Protein AF-A0A7J2YM30-F1 (afdb_monomer)

Secondary structure (DSSP, 8-state):
-PPPPPEEEE-TTHHHHHHHHHHHHTT--S-EEEE-S-GGGGHHHHHTTPEEES-HHHHHHT-SEEEE-PPTT-

Mean predicted aligned error: 3.52 Å

pLDDT: mean 91.76, std 9.34, range [50.19, 98.38]

Radius of gyration: 11.38 Å; Cα contacts (8 Å, |Δi|>4): 132; chains: 1; bounding box: 33×23×34 Å

Structure (mmCIF, N/CA/C/O backbone):
data_AF-A0A7J2YM30-F1
#
_entry.id   AF-A0A7J2YM30-F1
#
loop_
_atom_site.group_PDB
_atom_site.id
_atom_site.type_symbol
_atom_site.label_atom_id
_atom_site.label_alt_id
_atom_site.label_comp_id
_atom_site.label_asym_id
_atom_site.label_entity_id
_atom_site.label_seq_id
_atom_site.pdbx_PDB_ins_code
_atom_site.Cartn_x
_atom_site.Cartn_y
_atom_site.Cartn_z
_atom_site.occupancy
_atom_site.B_iso_or_equiv
_atom_site.auth_seq_id
_atom_site.auth_comp_id
_atom_site.auth_asym_id
_atom_site.auth_atom_id
_atom_site.pdbx_PDB_model_num
ATOM 1 N N . MET A 1 1 ? -21.228 -1.123 15.321 1.00 50.19 1 MET A N 1
ATOM 2 C CA . MET A 1 1 ? -19.936 -0.455 15.034 1.00 50.19 1 MET A CA 1
ATOM 3 C C . MET A 1 1 ? -19.592 -0.735 13.577 1.00 50.19 1 MET A C 1
ATOM 5 O O . MET A 1 1 ? -19.595 -1.900 13.204 1.00 50.19 1 MET A O 1
ATOM 9 N N . LYS A 1 2 ? -19.426 0.286 12.725 1.00 62.72 2 LYS A N 1
ATOM 10 C CA . LYS A 1 2 ? -19.171 0.076 11.288 1.00 62.72 2 LYS A CA 1
ATOM 11 C C . LYS A 1 2 ? -17.718 -0.367 11.106 1.00 62.72 2 LYS A C 1
ATOM 13 O O . LYS A 1 2 ? -16.811 0.376 11.472 1.00 62.72 2 LYS A O 1
ATOM 18 N N . ILE A 1 3 ? -17.508 -1.575 10.589 1.00 72.44 3 ILE A N 1
ATOM 19 C CA . ILE A 1 3 ? -16.180 -2.033 10.170 1.00 72.44 3 ILE A CA 1
ATOM 20 C C . ILE A 1 3 ? -15.768 -1.153 8.984 1.00 72.44 3 ILE A C 1
ATOM 22 O O . ILE A 1 3 ? -16.564 -0.936 8.073 1.00 72.44 3 ILE A O 1
ATOM 26 N N . MET A 1 4 ? -14.572 -0.568 9.036 1.00 87.00 4 MET A N 1
ATOM 27 C CA . MET A 1 4 ? -14.041 0.204 7.913 1.00 87.00 4 MET A CA 1
ATOM 28 C C . MET A 1 4 ? -13.345 -0.722 6.927 1.00 87.00 4 MET A C 1
ATOM 30 O O . MET A 1 4 ? -12.621 -1.627 7.335 1.00 87.00 4 MET A O 1
ATOM 34 N N . GLU A 1 5 ? -13.545 -0.455 5.640 1.00 95.19 5 GLU A N 1
ATOM 35 C CA . GLU A 1 5 ? -12.991 -1.274 4.569 1.00 95.19 5 GLU A CA 1
ATOM 36 C C . GLU A 1 5 ? -11.461 -1.264 4.596 1.00 95.19 5 GLU A C 1
ATOM 38 O O . GLU A 1 5 ? -10.822 -0.215 4.745 1.00 95.19 5 GLU A O 1
ATOM 43 N N . ASN A 1 6 ? -10.866 -2.439 4.420 1.00 96.62 6 ASN A N 1
ATOM 44 C CA . ASN A 1 6 ? -9.431 -2.553 4.216 1.00 96.62 6 ASN A CA 1
ATOM 45 C C . ASN A 1 6 ? -9.082 -2.088 2.798 1.00 96.62 6 ASN A C 1
ATOM 47 O O . ASN A 1 6 ? -9.777 -2.419 1.832 1.00 96.62 6 ASN A O 1
ATOM 51 N N . ILE A 1 7 ? -7.993 -1.333 2.683 1.00 98.38 7 ILE A N 1
ATOM 52 C CA . ILE A 1 7 ? -7.517 -0.766 1.424 1.00 98.38 7 ILE A CA 1
ATOM 53 C C . ILE A 1 7 ? -6.173 -1.395 1.074 1.00 98.38 7 ILE A C 1
ATOM 55 O O . ILE A 1 7 ? -5.217 -1.279 1.841 1.00 98.38 7 ILE A O 1
ATOM 59 N N . ALA A 1 8 ? -6.070 -1.972 -0.120 1.00 98.38 8 ALA A N 1
ATOM 60 C CA . ALA A 1 8 ? -4.799 -2.324 -0.731 1.00 98.38 8 ALA A CA 1
ATOM 61 C C . ALA A 1 8 ? -4.341 -1.213 -1.678 1.00 98.38 8 ALA A C 1
ATOM 63 O O . ALA A 1 8 ? -5.100 -0.745 -2.523 1.00 98.38 8 ALA A O 1
ATOM 64 N N . VAL A 1 9 ? -3.067 -0.848 -1.586 1.00 97.88 9 VAL A N 1
ATOM 65 C CA . VAL A 1 9 ? -2.363 -0.043 -2.582 1.00 97.88 9 VAL A CA 1
ATOM 66 C C . VAL A 1 9 ? -1.272 -0.911 -3.197 1.00 97.88 9 VAL A C 1
ATOM 68 O O . VAL A 1 9 ? -0.193 -1.093 -2.623 1.00 97.88 9 VAL A O 1
ATOM 71 N N . ILE A 1 10 ? -1.577 -1.481 -4.361 1.00 96.56 10 ILE A N 1
ATOM 72 C CA . ILE A 1 10 ? -0.674 -2.349 -5.111 1.00 96.56 10 ILE A CA 1
ATOM 73 C C . ILE A 1 10 ? 0.225 -1.477 -5.979 1.00 96.56 10 ILE A C 1
ATOM 75 O O . ILE A 1 10 ? -0.235 -0.852 -6.929 1.00 96.56 10 ILE A O 1
ATOM 79 N N . GLY A 1 11 ? 1.517 -1.436 -5.658 1.00 94.94 11 GLY A N 1
ATOM 80 C CA . GLY A 1 11 ? 2.477 -0.565 -6.333 1.00 94.94 11 GLY A CA 1
ATOM 81 C C . GLY A 1 11 ? 2.634 0.794 -5.649 1.00 94.94 11 GLY A C 1
ATOM 82 O O . GLY A 1 11 ? 2.201 1.827 -6.151 1.00 94.94 11 GLY A O 1
ATOM 83 N N . ALA A 1 12 ? 3.355 0.840 -4.531 1.00 93.56 12 ALA A N 1
ATOM 84 C CA . ALA A 1 12 ? 3.758 2.095 -3.890 1.00 93.56 12 ALA A CA 1
ATOM 85 C C . ALA A 1 12 ? 4.968 2.753 -4.575 1.00 93.56 12 ALA A C 1
ATOM 87 O O . ALA A 1 12 ? 6.022 2.980 -3.974 1.00 93.56 12 ALA A O 1
ATOM 88 N N . GLY A 1 13 ? 4.813 3.054 -5.867 1.00 91.31 13 GLY A N 1
ATOM 89 C CA . GLY A 1 13 ? 5.625 4.044 -6.575 1.00 91.31 13 GLY A CA 1
ATOM 90 C C . GLY A 1 13 ? 5.295 5.467 -6.106 1.00 91.31 13 GLY A C 1
ATOM 91 O O . GLY A 1 13 ? 4.875 5.673 -4.972 1.00 91.31 13 GLY A O 1
ATOM 92 N N . VAL A 1 14 ? 5.458 6.461 -6.979 1.00 92.25 14 VAL A N 1
ATOM 93 C CA . VAL A 1 14 ? 5.139 7.861 -6.64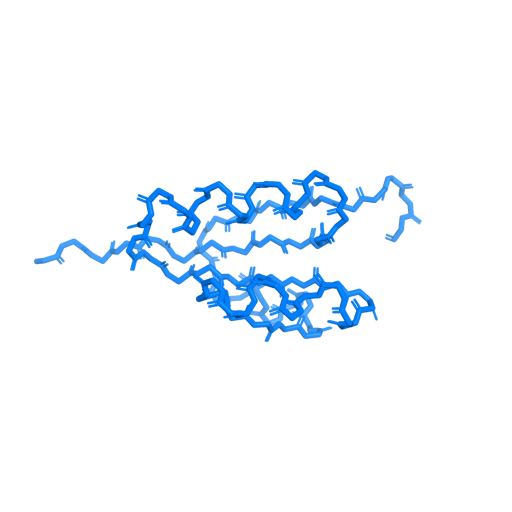0 1.00 92.25 14 VAL A CA 1
ATOM 94 C C . VAL A 1 14 ? 3.649 8.028 -6.314 1.00 92.25 14 VAL A C 1
ATOM 96 O O . VAL A 1 14 ? 3.309 8.503 -5.233 1.00 92.25 14 VAL A O 1
ATOM 99 N N . ILE A 1 15 ? 2.761 7.573 -7.206 1.00 94.38 15 ILE A N 1
ATOM 100 C CA . ILE A 1 15 ? 1.306 7.738 -7.052 1.00 94.38 15 ILE A CA 1
ATOM 101 C C . ILE A 1 15 ? 0.773 6.880 -5.900 1.00 94.38 15 ILE A C 1
ATOM 103 O O . ILE A 1 15 ? 0.178 7.414 -4.967 1.00 94.38 15 ILE A O 1
ATOM 107 N N . GLY A 1 16 ? 1.035 5.567 -5.911 1.00 95.69 16 GLY A N 1
ATOM 108 C CA . GLY A 1 16 ? 0.568 4.679 -4.840 1.00 95.69 16 GLY A CA 1
ATOM 109 C C . GLY A 1 16 ? 1.110 5.084 -3.465 1.00 95.69 16 GLY A C 1
ATOM 110 O O . GLY A 1 16 ? 0.374 5.100 -2.480 1.00 95.69 16 GLY A O 1
ATOM 111 N N . GLY A 1 17 ? 2.376 5.510 -3.393 1.00 95.31 17 GLY A N 1
ATOM 112 C CA . GLY A 1 17 ? 2.958 6.035 -2.159 1.00 95.31 17 GLY A CA 1
ATOM 113 C C . GLY A 1 17 ? 2.249 7.297 -1.659 1.00 95.31 17 GLY A C 1
ATOM 114 O O . GLY A 1 17 ? 1.953 7.395 -0.469 1.00 95.31 17 GLY A O 1
ATOM 115 N N . ALA A 1 18 ? 1.920 8.238 -2.551 1.00 96.31 18 ALA A N 1
ATOM 116 C CA . ALA A 1 18 ? 1.187 9.453 -2.197 1.00 96.31 18 ALA A CA 1
ATOM 117 C C . ALA A 1 18 ? -0.237 9.157 -1.695 1.00 96.31 18 ALA A C 1
ATOM 119 O O . ALA A 1 18 ? -0.656 9.730 -0.686 1.00 96.31 18 ALA A O 1
ATOM 120 N N . ILE A 1 19 ? -0.949 8.226 -2.341 1.00 97.50 19 ILE A N 1
ATOM 121 C CA . ILE A 1 19 ? -2.287 7.781 -1.918 1.00 97.50 19 ILE A CA 1
ATOM 122 C C . ILE A 1 19 ? -2.223 7.188 -0.506 1.00 97.50 19 ILE A C 1
ATOM 124 O O . ILE A 1 19 ? -2.922 7.662 0.392 1.00 97.50 19 ILE A O 1
ATOM 128 N N . ALA A 1 20 ? -1.336 6.212 -0.282 1.00 97.12 20 ALA A N 1
ATOM 129 C CA . ALA A 1 20 ? -1.170 5.577 1.024 1.00 97.12 20 ALA A CA 1
ATOM 130 C C . ALA A 1 20 ? -0.804 6.605 2.108 1.00 97.12 20 ALA A C 1
ATOM 132 O O . ALA A 1 20 ? -1.434 6.656 3.164 1.00 97.12 20 ALA A O 1
ATOM 133 N N . LYS A 1 21 ? 0.164 7.487 1.827 1.00 96.50 21 LYS A N 1
ATOM 134 C CA . LYS A 1 21 ? 0.604 8.541 2.753 1.00 96.50 21 LYS A CA 1
ATOM 135 C C . LYS A 1 21 ? -0.523 9.510 3.110 1.00 96.50 21 LYS A C 1
ATOM 137 O O . LYS A 1 21 ? -0.632 9.900 4.270 1.00 96.50 21 LYS A O 1
ATOM 142 N N . SER A 1 22 ? -1.358 9.892 2.143 1.00 97.38 22 SER A N 1
ATOM 143 C CA . SER A 1 22 ? -2.511 10.767 2.377 1.00 97.38 22 SER A CA 1
ATOM 144 C C . SER A 1 22 ? -3.525 10.114 3.319 1.00 97.38 22 SER A C 1
ATOM 146 O O . SER A 1 22 ? -3.885 10.710 4.335 1.00 97.38 22 SER A O 1
ATOM 148 N N . LEU A 1 23 ? -3.911 8.862 3.047 1.00 97.38 23 LEU A N 1
ATOM 149 C CA . LEU A 1 23 ? -4.855 8.105 3.879 1.00 97.38 23 LEU A CA 1
ATOM 150 C C . LEU A 1 23 ? -4.354 7.950 5.325 1.00 97.38 23 LEU A C 1
ATOM 152 O O . LEU A 1 23 ? -5.104 8.203 6.271 1.00 97.38 23 LEU A O 1
ATOM 156 N N . LEU A 1 24 ? -3.072 7.611 5.498 1.00 96.69 24 LEU A N 1
ATOM 157 C CA . LEU A 1 24 ? -2.436 7.472 6.812 1.00 96.69 24 LEU A CA 1
ATOM 158 C C . LEU A 1 24 ? -2.401 8.807 7.567 1.00 96.69 24 LEU A C 1
ATOM 160 O O . LEU A 1 24 ? -2.830 8.885 8.717 1.00 96.69 24 LEU A O 1
ATOM 164 N N . LYS A 1 25 ? -1.967 9.893 6.912 1.00 96.44 25 LYS A N 1
ATOM 165 C CA . LYS A 1 25 ? -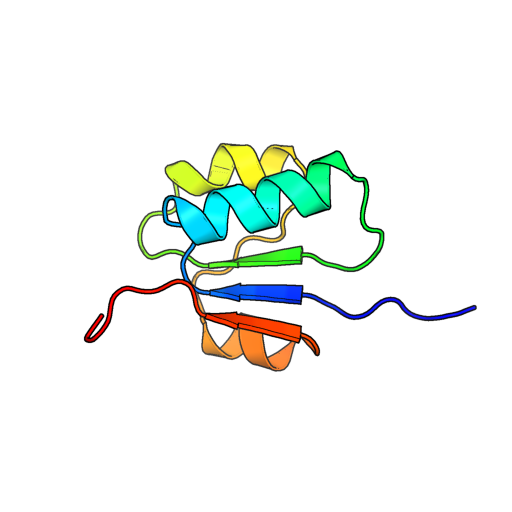1.925 11.234 7.526 1.00 96.44 25 LYS A CA 1
ATOM 166 C C . LYS A 1 25 ? -3.312 11.767 7.887 1.00 96.44 25 LYS A C 1
ATOM 168 O O . LYS A 1 25 ? -3.449 12.487 8.872 1.00 96.44 25 LYS A O 1
ATOM 173 N N . ARG A 1 26 ? -4.343 11.398 7.122 1.00 96.62 26 ARG A N 1
ATOM 174 C CA . ARG A 1 26 ? -5.752 11.701 7.421 1.00 96.62 26 ARG A CA 1
ATOM 175 C C . ARG A 1 26 ? -6.352 10.775 8.487 1.00 96.62 26 ARG A C 1
ATOM 177 O O . ARG A 1 26 ? -7.520 10.940 8.823 1.00 96.62 26 ARG A O 1
ATOM 184 N N . LYS A 1 27 ? -5.562 9.855 9.056 1.00 94.81 27 LYS A N 1
ATOM 185 C CA . LYS A 1 27 ? -5.959 8.916 10.116 1.00 94.81 27 LYS A CA 1
ATOM 186 C C . LYS A 1 27 ? -7.156 8.043 9.722 1.00 94.81 27 LYS A C 1
ATOM 188 O O . LYS A 1 27 ? -8.030 7.785 10.554 1.00 94.81 27 LYS A O 1
ATOM 193 N N . TYR A 1 28 ? -7.197 7.592 8.464 1.00 95.62 28 TYR A N 1
ATOM 194 C CA . TYR A 1 28 ? -8.143 6.560 8.039 1.00 95.62 28 TYR A CA 1
ATOM 195 C C . TYR A 1 28 ? -8.048 5.361 8.996 1.00 95.62 28 TYR A C 1
ATOM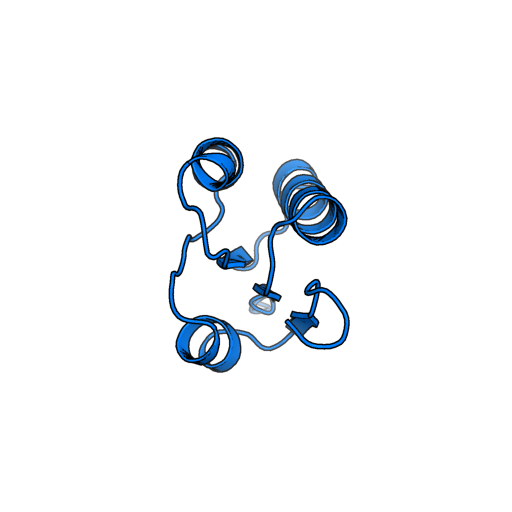 197 O O . TYR A 1 28 ? -6.950 4.892 9.282 1.00 95.62 28 TYR A O 1
ATOM 205 N N . LYS A 1 29 ? -9.180 4.907 9.550 1.00 93.12 29 LYS A N 1
ATOM 206 C CA . LYS A 1 29 ? -9.177 3.896 10.625 1.00 93.12 29 LYS A CA 1
ATOM 207 C C . LYS A 1 29 ? -9.175 2.450 10.126 1.00 93.12 29 LYS A C 1
ATOM 209 O O . LYS A 1 29 ? -8.971 1.552 10.934 1.00 93.12 29 LYS A O 1
ATOM 214 N N . GLY A 1 30 ? -9.429 2.219 8.839 1.00 94.38 30 GLY A N 1
ATOM 215 C CA . GLY A 1 30 ? -9.322 0.890 8.240 1.00 94.38 30 GLY A CA 1
ATOM 216 C C . GLY A 1 30 ? -7.864 0.524 7.970 1.00 94.38 30 GLY A C 1
ATOM 217 O O . GLY A 1 30 ? -6.984 1.389 7.950 1.00 94.38 30 GLY A O 1
ATOM 218 N N . LYS A 1 31 ? -7.594 -0.764 7.748 1.00 96.62 31 LYS A N 1
ATOM 219 C CA . LYS A 1 31 ? -6.237 -1.233 7.457 1.00 96.62 31 LYS A CA 1
ATOM 220 C C . LYS A 1 31 ? -5.803 -0.751 6.074 1.00 96.62 31 LYS A C 1
ATOM 222 O O . LYS A 1 31 ? -6.548 -0.892 5.108 1.00 96.62 31 LYS A O 1
ATOM 227 N N . ILE A 1 32 ? -4.582 -0.233 5.974 1.00 98.06 32 ILE A N 1
ATOM 228 C CA . ILE A 1 32 ? -3.964 0.150 4.700 1.00 98.06 32 ILE A CA 1
ATOM 229 C C . ILE A 1 32 ? -2.805 -0.806 4.442 1.00 98.06 32 ILE A C 1
ATOM 231 O O . ILE A 1 32 ? -1.813 -0.797 5.172 1.00 98.06 32 ILE A O 1
ATOM 235 N N . ILE A 1 33 ? -2.945 -1.648 3.421 1.00 97.88 33 ILE A N 1
ATOM 236 C CA . ILE A 1 33 ? -1.945 -2.624 2.993 1.00 97.88 33 ILE A CA 1
ATOM 237 C C . ILE A 1 33 ? -1.241 -2.081 1.759 1.00 97.88 33 ILE A C 1
ATOM 239 O O . ILE A 1 33 ? -1.882 -1.714 0.779 1.00 97.88 33 ILE A O 1
ATOM 243 N N . VAL A 1 34 ? 0.085 -2.044 1.783 1.00 97.38 34 VAL A N 1
ATOM 244 C CA . VAL A 1 34 ? 0.889 -1.478 0.703 1.00 97.38 34 VAL A CA 1
ATOM 245 C C . VAL A 1 34 ? 1.849 -2.527 0.168 1.00 97.38 34 VAL A C 1
ATOM 247 O O . VAL A 1 34 ? 2.520 -3.211 0.943 1.00 97.38 34 VAL A O 1
ATOM 250 N N . THR A 1 35 ? 1.950 -2.627 -1.160 1.00 95.56 35 THR A N 1
ATOM 251 C CA . THR A 1 35 ? 2.916 -3.516 -1.816 1.00 95.56 35 THR A CA 1
ATOM 252 C C . THR A 1 35 ? 3.863 -2.765 -2.745 1.00 95.56 35 THR A C 1
ATOM 254 O O . THR A 1 35 ? 3.506 -1.770 -3.382 1.00 95.56 35 THR A O 1
ATOM 257 N N . ARG A 1 36 ? 5.106 -3.246 -2.836 1.00 89.50 36 ARG A N 1
ATOM 258 C CA . ARG A 1 36 ? 6.106 -2.810 -3.821 1.00 89.50 36 ARG A CA 1
ATOM 259 C C . ARG A 1 36 ? 7.199 -3.873 -3.949 1.00 89.50 36 ARG A C 1
ATOM 261 O O . ARG A 1 36 ? 7.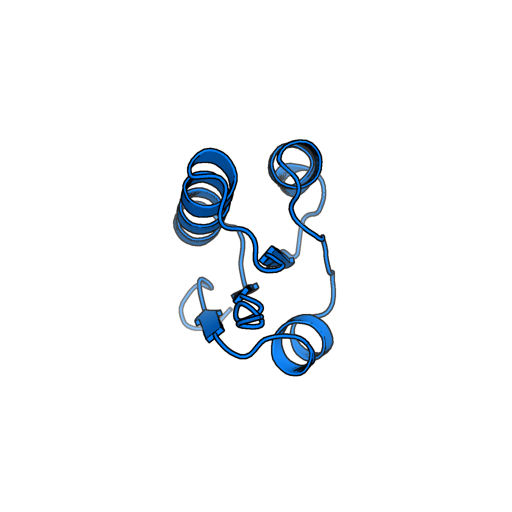495 -4.562 -2.983 1.00 89.50 36 ARG A O 1
ATOM 268 N N . ARG A 1 37 ? 7.860 -3.928 -5.111 1.00 83.81 37 ARG A N 1
ATOM 269 C CA . ARG A 1 37 ? 9.047 -4.772 -5.350 1.00 83.81 37 ARG A CA 1
ATOM 270 C C . ARG A 1 37 ? 10.275 -4.395 -4.494 1.00 83.81 37 ARG A C 1
ATOM 272 O O . ARG A 1 37 ? 11.054 -5.271 -4.157 1.00 83.81 37 ARG A O 1
ATOM 279 N N . GLY A 1 38 ? 10.448 -3.119 -4.123 1.00 78.38 38 GLY A N 1
ATOM 280 C CA . GLY A 1 38 ? 11.581 -2.641 -3.310 1.00 78.38 38 GLY A CA 1
ATOM 281 C C . GLY A 1 38 ? 11.139 -2.117 -1.942 1.00 78.38 38 GLY A C 1
ATOM 282 O O . GLY A 1 38 ? 10.487 -1.073 -1.874 1.00 78.38 38 GLY A O 1
ATOM 283 N N . ILE A 1 39 ? 11.496 -2.832 -0.871 1.00 71.25 39 ILE A N 1
ATOM 284 C CA . ILE A 1 39 ? 10.970 -2.622 0.492 1.00 71.25 39 ILE A CA 1
ATOM 285 C C . ILE A 1 39 ? 11.526 -1.355 1.162 1.00 71.25 39 ILE A C 1
ATOM 287 O O . ILE A 1 39 ? 10.833 -0.745 1.969 1.00 71.25 39 ILE A O 1
ATOM 291 N N . GLU A 1 40 ? 12.724 -0.881 0.811 1.00 72.44 40 GLU A N 1
ATOM 292 C CA . GLU A 1 40 ? 13.344 0.256 1.520 1.00 72.44 40 GLU A CA 1
ATOM 293 C C . GLU A 1 40 ? 12.505 1.538 1.492 1.00 72.44 40 GLU A C 1
ATOM 295 O O . GLU A 1 40 ? 12.385 2.237 2.498 1.00 72.44 40 GLU A O 1
ATOM 300 N N . ARG A 1 41 ? 11.843 1.807 0.363 1.00 70.00 41 ARG A N 1
ATOM 301 C CA . ARG A 1 41 ? 10.956 2.970 0.200 1.00 70.00 41 ARG A CA 1
ATOM 302 C C . ARG A 1 41 ? 9.614 2.821 0.923 1.00 70.00 41 ARG A C 1
ATOM 304 O O . ARG A 1 41 ? 8.846 3.777 0.961 1.00 70.00 41 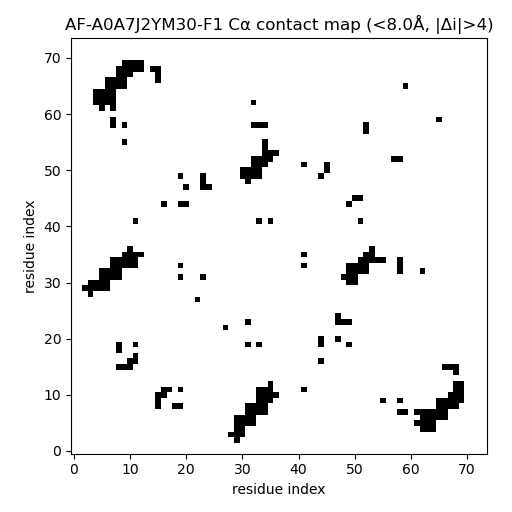ARG A O 1
ATOM 311 N N . LEU A 1 42 ? 9.324 1.651 1.491 1.00 81.00 42 LEU A N 1
ATOM 312 C CA . LEU A 1 42 ? 8.117 1.400 2.277 1.00 81.00 42 LEU A CA 1
ATOM 313 C C . LEU A 1 42 ? 8.306 1.680 3.767 1.00 81.00 42 LEU A C 1
ATOM 315 O O . LEU A 1 42 ? 7.306 1.855 4.455 1.00 81.00 42 LEU A O 1
ATOM 319 N N . ARG A 1 43 ? 9.548 1.813 4.257 1.00 86.75 43 ARG A N 1
ATOM 320 C CA . ARG A 1 43 ? 9.820 2.094 5.679 1.00 86.75 43 ARG A CA 1
ATOM 321 C C . ARG A 1 43 ? 9.128 3.363 6.174 1.00 86.75 43 ARG A C 1
ATOM 323 O O . ARG A 1 43 ? 8.696 3.418 7.318 1.00 86.75 43 ARG A O 1
ATOM 330 N N . GLU A 1 44 ? 9.015 4.394 5.334 1.00 90.50 44 GLU A N 1
ATOM 331 C CA . GLU A 1 44 ? 8.288 5.615 5.706 1.00 90.50 44 GLU A CA 1
ATOM 332 C C . GLU A 1 44 ? 6.787 5.345 5.888 1.00 90.50 44 GLU A C 1
ATOM 334 O O . GLU A 1 44 ? 6.191 5.798 6.860 1.00 90.50 44 GLU A O 1
ATOM 339 N N . LEU A 1 45 ? 6.178 4.581 4.978 1.00 93.94 45 LEU A N 1
ATOM 340 C CA . LEU A 1 45 ? 4.756 4.241 5.046 1.00 93.94 45 LEU A CA 1
ATOM 341 C C . LEU A 1 45 ? 4.460 3.314 6.227 1.00 93.94 45 LEU A C 1
ATOM 343 O O . LEU A 1 45 ? 3.459 3.504 6.911 1.00 93.94 45 LEU A O 1
ATOM 347 N N . GLU A 1 46 ? 5.347 2.360 6.500 1.00 94.62 46 GLU A N 1
ATOM 348 C CA . GLU A 1 46 ? 5.269 1.479 7.666 1.00 94.62 46 GLU A CA 1
ATOM 349 C C . GLU A 1 46 ? 5.318 2.278 8.975 1.00 94.62 46 GLU A C 1
ATOM 351 O O . GLU A 1 46 ? 4.441 2.123 9.820 1.00 94.62 46 GLU A O 1
ATOM 356 N N . LYS A 1 47 ? 6.257 3.229 9.100 1.00 94.88 47 LYS A N 1
ATOM 357 C CA . LYS A 1 47 ? 6.327 4.158 10.245 1.00 94.88 47 LYS A CA 1
ATOM 358 C C . LYS A 1 47 ? 5.065 5.007 10.411 1.00 94.88 47 LYS A C 1
ATOM 360 O O . LYS A 1 47 ? 4.745 5.413 11.523 1.00 94.88 47 LYS A O 1
A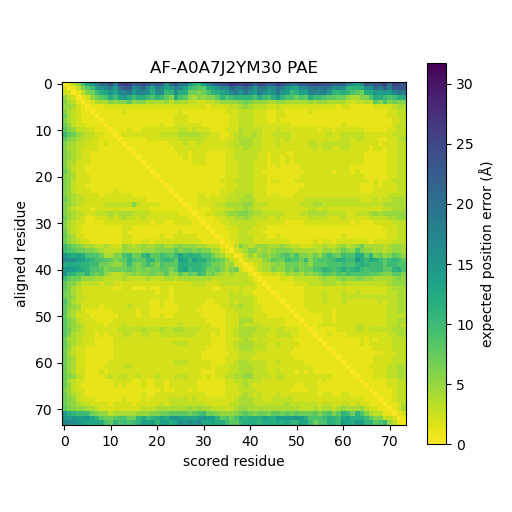TOM 365 N N . LEU A 1 48 ? 4.358 5.292 9.318 1.00 95.25 48 LEU A N 1
ATOM 366 C CA . LEU A 1 48 ? 3.080 6.007 9.333 1.00 95.25 48 LEU A CA 1
ATOM 367 C C . LEU A 1 48 ? 1.876 5.097 9.641 1.00 95.25 48 LEU A C 1
ATOM 369 O O . LEU A 1 48 ? 0.771 5.615 9.787 1.00 95.25 48 LEU A O 1
ATOM 373 N N . GLY A 1 49 ? 2.074 3.778 9.755 1.00 96.19 49 GLY A N 1
ATOM 374 C CA . GLY A 1 49 ? 1.047 2.800 10.126 1.00 96.19 49 GLY A CA 1
ATOM 375 C C . GLY A 1 49 ? 0.555 1.897 8.989 1.00 96.19 49 GLY A C 1
ATOM 376 O 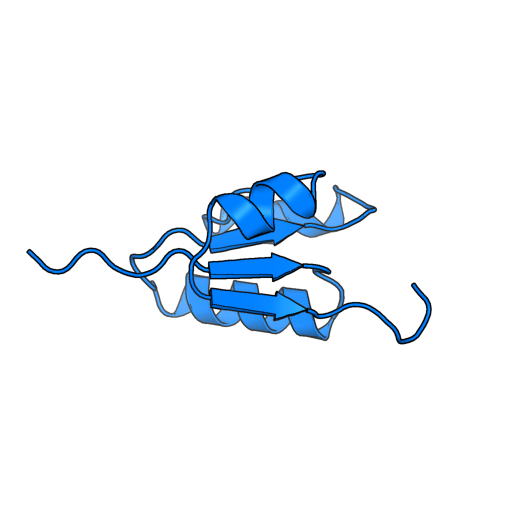O . GLY A 1 49 ? -0.437 1.190 9.164 1.00 96.19 49 GLY A O 1
ATOM 377 N N . ALA A 1 50 ? 1.203 1.904 7.819 1.00 96.88 50 ALA A N 1
ATOM 378 C CA . ALA A 1 50 ? 0.870 0.967 6.748 1.00 96.88 50 ALA A CA 1
ATOM 379 C C . ALA A 1 50 ? 1.294 -0.464 7.101 1.00 96.88 50 ALA A C 1
ATOM 381 O O . ALA A 1 50 ? 2.393 -0.698 7.594 1.00 96.88 50 ALA A O 1
ATOM 382 N N . THR A 1 51 ? 0.466 -1.443 6.741 1.00 96.75 51 THR A N 1
ATOM 383 C CA . THR A 1 51 ? 0.892 -2.845 6.686 1.00 96.75 51 THR A CA 1
ATOM 384 C C . THR A 1 51 ? 1.651 -3.088 5.386 1.00 96.75 51 THR A C 1
ATOM 386 O O . THR A 1 51 ? 1.100 -2.892 4.303 1.00 96.75 51 THR A O 1
ATOM 389 N N . ILE A 1 52 ? 2.892 -3.560 5.468 1.00 95.31 52 ILE A N 1
ATOM 390 C CA . ILE A 1 52 ? 3.686 -3.889 4.282 1.00 95.31 52 ILE A CA 1
ATOM 391 C C . ILE A 1 52 ? 3.444 -5.340 3.858 1.00 95.31 52 ILE A C 1
ATOM 393 O O . ILE A 1 52 ? 3.416 -6.251 4.684 1.00 95.31 52 ILE A O 1
ATOM 397 N N . SER A 1 53 ? 3.271 -5.570 2.556 1.00 94.12 53 SER A N 1
ATOM 398 C CA . SER A 1 53 ? 3.195 -6.911 1.973 1.00 94.12 53 SER A CA 1
ATOM 399 C C . SER A 1 53 ? 4.020 -6.996 0.691 1.00 94.12 53 SER A C 1
ATOM 401 O O . SER A 1 53 ? 3.973 -6.113 -0.162 1.00 94.12 53 SER A O 1
ATOM 403 N N . VAL A 1 54 ? 4.741 -8.103 0.524 1.00 91.62 54 VAL A N 1
ATOM 404 C CA . VAL A 1 54 ? 5.445 -8.446 -0.726 1.00 91.62 54 VAL A CA 1
ATOM 405 C C . VAL A 1 54 ? 4.565 -9.237 -1.701 1.00 91.62 54 VAL A C 1
ATOM 407 O O . VAL A 1 54 ? 4.950 -9.461 -2.842 1.00 91.62 54 VAL A O 1
ATOM 410 N N . SER A 1 55 ? 3.369 -9.654 -1.272 1.00 93.88 55 SER A N 1
ATOM 411 C CA . SER A 1 55 ? 2.419 -10.410 -2.090 1.00 93.88 55 SER A CA 1
ATOM 412 C C . SER A 1 55 ? 1.213 -9.551 -2.448 1.00 93.88 55 SER A C 1
ATOM 414 O O . SER A 1 55 ? 0.381 -9.234 -1.591 1.00 93.88 55 SER A O 1
ATOM 416 N N . ASN A 1 56 ? 1.089 -9.232 -3.739 1.00 95.25 56 ASN A N 1
ATOM 417 C CA . ASN A 1 56 ? -0.087 -8.559 -4.292 1.00 95.25 56 ASN A CA 1
ATOM 418 C C . ASN A 1 56 ? -1.356 -9.394 -4.078 1.00 95.25 56 ASN A C 1
ATOM 420 O O . ASN A 1 56 ? -2.383 -8.850 -3.691 1.00 95.25 56 ASN A O 1
ATOM 424 N N . LYS A 1 57 ? -1.269 -10.723 -4.250 1.00 96.94 57 LYS A N 1
ATOM 425 C CA . LYS A 1 57 ? -2.402 -11.642 -4.053 1.00 96.94 57 LYS A CA 1
ATOM 426 C C . LYS A 1 57 ? -2.936 -11.584 -2.620 1.00 96.94 57 LYS A C 1
ATOM 428 O O . LYS A 1 57 ? -4.143 -11.503 -2.426 1.00 96.94 57 LYS A O 1
ATOM 433 N N . LYS A 1 58 ? -2.045 -11.585 -1.621 1.00 96.62 58 LYS A N 1
ATOM 434 C CA . LYS A 1 58 ? -2.442 -11.476 -0.209 1.00 96.62 58 LYS A CA 1
ATOM 435 C C . LYS A 1 58 ? -3.062 -10.111 0.091 1.00 96.62 58 LYS A C 1
ATOM 437 O O . LYS A 1 58 ? -4.117 -10.051 0.705 1.00 96.62 58 LYS A O 1
ATOM 442 N N . ALA A 1 59 ? -2.440 -9.031 -0.388 1.00 97.06 59 ALA A N 1
ATOM 443 C CA . ALA A 1 59 ? -2.962 -7.681 -0.187 1.00 97.06 59 ALA A CA 1
ATOM 444 C C . ALA A 1 59 ? -4.367 -7.508 -0.785 1.00 97.06 59 ALA A C 1
ATOM 446 O O . ALA A 1 59 ? -5.240 -6.954 -0.123 1.00 97.06 59 ALA A O 1
ATOM 447 N N . ALA A 1 60 ? -4.589 -8.030 -1.996 1.00 97.44 60 ALA A N 1
ATOM 448 C CA . ALA A 1 60 ? -5.890 -8.020 -2.654 1.00 97.44 60 ALA A CA 1
ATOM 449 C C . ALA A 1 60 ? -6.935 -8.848 -1.892 1.00 97.44 60 ALA A C 1
ATOM 451 O O . ALA A 1 60 ? -8.039 -8.370 -1.680 1.00 97.44 60 ALA A O 1
ATOM 452 N N . LYS A 1 61 ? -6.584 -10.059 -1.437 1.00 97.62 61 LYS A N 1
ATOM 453 C CA . LYS A 1 61 ? -7.502 -10.925 -0.678 1.00 97.62 61 LYS A CA 1
ATOM 454 C C . LYS A 1 61 ? -7.958 -10.293 0.643 1.00 97.62 61 LYS A C 1
ATOM 456 O O . LYS A 1 61 ? -9.101 -10.476 1.040 1.00 97.62 61 LYS A O 1
ATOM 461 N N . ASP A 1 62 ? -7.067 -9.563 1.308 1.00 96.81 62 ASP A N 1
ATOM 462 C CA . ASP A 1 62 ? -7.322 -8.970 2.624 1.00 96.81 62 ASP A CA 1
ATOM 463 C C . ASP A 1 62 ? -7.996 -7.581 2.548 1.00 96.81 62 ASP A C 1
ATOM 465 O O . ASP A 1 62 ? -8.161 -6.931 3.587 1.00 96.81 62 ASP A O 1
ATOM 469 N N . SER A 1 63 ? -8.350 -7.100 1.346 1.00 97.38 63 SER A N 1
ATOM 470 C CA . SER A 1 63 ? -8.851 -5.739 1.111 1.00 97.38 63 SER A CA 1
ATOM 471 C C . SER A 1 63 ? -10.129 -5.705 0.283 1.00 97.38 63 SER A C 1
ATOM 473 O O . SER A 1 63 ? -10.260 -6.427 -0.699 1.00 97.38 63 SER A O 1
ATOM 475 N N . SER A 1 64 ? -11.039 -4.799 0.634 1.00 97.31 64 SER A N 1
ATOM 476 C CA . SER A 1 64 ? -12.288 -4.577 -0.107 1.00 97.31 64 SER A CA 1
ATOM 477 C C . SER A 1 64 ? -12.136 -3.503 -1.184 1.00 97.31 64 SER A C 1
ATOM 479 O O . SER A 1 64 ? -12.866 -3.497 -2.170 1.00 97.31 64 SER A O 1
ATOM 481 N N . ILE A 1 65 ? -11.181 -2.584 -1.003 1.00 97.50 65 ILE A N 1
ATOM 482 C CA . ILE A 1 65 ? -10.848 -1.531 -1.967 1.00 97.50 65 ILE A CA 1
ATOM 483 C C . ILE A 1 65 ? -9.408 -1.742 -2.423 1.00 97.50 65 ILE A C 1
ATOM 485 O O . ILE A 1 65 ? -8.503 -1.864 -1.596 1.00 97.50 65 ILE A O 1
ATOM 489 N N . ILE A 1 66 ? -9.181 -1.768 -3.735 1.00 98.19 66 ILE A N 1
ATOM 490 C CA . ILE A 1 66 ? -7.861 -2.029 -4.312 1.00 98.19 66 ILE A CA 1
ATOM 491 C C . ILE A 1 66 ? -7.497 -0.899 -5.272 1.00 98.19 66 ILE A C 1
ATOM 493 O O . ILE A 1 66 ? -8.122 -0.723 -6.313 1.00 98.19 66 ILE A O 1
ATOM 497 N N . PHE A 1 67 ? -6.439 -0.165 -4.938 1.00 97.69 67 PHE A N 1
ATOM 498 C CA . PHE A 1 67 ? -5.760 0.741 -5.855 1.00 97.69 67 PHE A CA 1
ATOM 499 C C . PHE A 1 67 ? -4.640 -0.012 -6.569 1.00 97.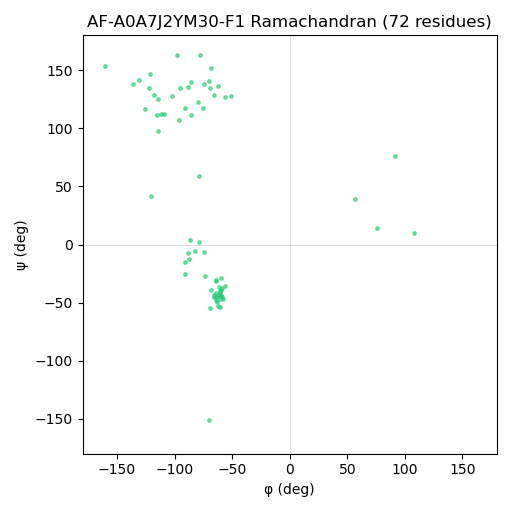69 67 PHE A C 1
ATOM 501 O O . PHE A 1 67 ? -3.688 -0.469 -5.933 1.00 97.69 67 PHE A O 1
ATOM 508 N N . ILE A 1 68 ? -4.735 -0.120 -7.892 1.00 96.19 68 ILE A N 1
ATOM 509 C CA . ILE A 1 68 ? -3.668 -0.660 -8.737 1.00 96.19 68 ILE A CA 1
ATOM 510 C C . ILE A 1 68 ? -2.862 0.523 -9.278 1.00 96.19 68 ILE A C 1
ATOM 512 O O . ILE A 1 68 ? -3.331 1.285 -10.116 1.00 96.19 68 ILE A O 1
ATOM 516 N N . CYS A 1 69 ? -1.651 0.699 -8.756 1.00 95.06 69 CYS A N 1
ATOM 517 C CA . CYS A 1 69 ? -0.755 1.823 -9.029 1.00 95.06 69 CYS A CA 1
ATOM 518 C C . CYS A 1 69 ? 0.583 1.346 -9.618 1.00 95.06 69 CYS A C 1
ATOM 520 O O . CYS A 1 69 ? 1.660 1.813 -9.232 1.00 95.06 69 CYS A O 1
ATOM 522 N N . VAL A 1 70 ? 0.518 0.383 -10.534 1.00 93.38 70 VAL A N 1
ATOM 523 C CA . VAL A 1 70 ? 1.672 -0.133 -11.283 1.00 93.38 70 VAL A CA 1
ATOM 524 C C . VAL A 1 70 ? 1.752 0.525 -12.660 1.00 93.38 70 VAL A C 1
ATOM 526 O O . VAL A 1 70 ? 0.791 1.149 -13.112 1.00 93.38 70 VAL A O 1
ATOM 529 N N . LYS A 1 71 ? 2.908 0.432 -13.324 1.00 90.00 71 LYS A N 1
ATOM 530 C CA . LYS A 1 71 ? 3.018 0.895 -14.710 1.00 90.00 71 LYS A CA 1
ATOM 531 C C . LYS A 1 71 ? 2.201 -0.027 -15.627 1.00 90.00 71 LYS A C 1
ATOM 533 O O . LYS A 1 71 ? 2.062 -1.211 -15.321 1.00 90.00 71 LYS A O 1
ATOM 538 N N . PRO A 1 72 ? 1.686 0.473 -16.760 1.00 84.44 72 PRO A N 1
ATOM 539 C CA . PRO A 1 72 ? 1.178 -0.404 -17.805 1.00 84.44 72 PRO A CA 1
ATOM 540 C C . PRO A 1 72 ? 2.297 -1.371 -18.223 1.00 84.44 72 PRO A C 1
ATOM 542 O O . PRO A 1 72 ? 3.394 -0.914 -18.545 1.00 84.44 72 PRO A O 1
ATOM 545 N N . ASN A 1 73 ? 2.014 -2.677 -18.197 1.00 79.50 73 ASN A N 1
ATOM 546 C CA . ASN A 1 73 ? 2.933 -3.786 -18.520 1.00 79.50 73 ASN A CA 1
ATOM 547 C C . ASN A 1 73 ? 3.993 -4.160 -17.461 1.00 79.50 73 ASN A C 1
ATOM 549 O O . ASN A 1 73 ? 4.937 -4.876 -17.790 1.00 79.50 73 ASN A O 1
ATOM 553 N N . ASP A 1 74 ? 3.853 -3.691 -16.217 1.00 70.31 74 ASP A N 1
ATOM 554 C CA . ASP A 1 74 ? 4.687 -4.113 -15.073 1.00 70.31 74 ASP A CA 1
ATOM 555 C C . ASP A 1 74 ? 4.168 -5.366 -14.343 1.00 70.31 74 ASP A C 1
ATOM 557 O O . ASP A 1 74 ? 2.943 -5.631 -14.387 1.00 70.31 74 ASP A O 1
#

Sequence (74 aa):
MKIMENIAVIGAGVIGGAIAKSLLKRKYKGKIIVTRRGIERLRELEKLGATISVSNKKAAKDSSIIFICVKPND

Foldseek 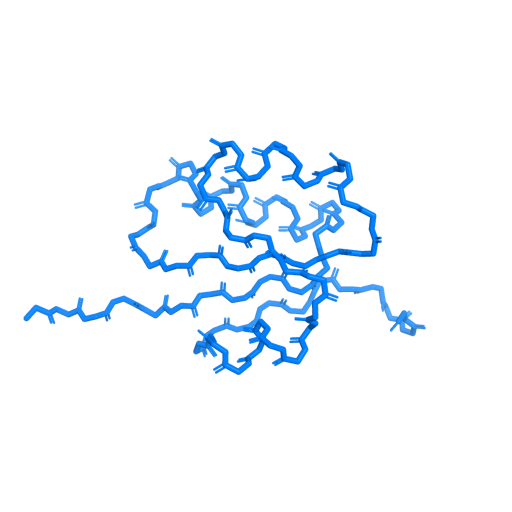3Di:
DDADWEEEQEACDPVSVVVLLVCLVVVPPHAYEYEDPDCPVCVVSVVSPHHYDPDPVVSVVRGPHYHHDDDVPD

Solvent-accessible surface area (backbone atoms only — not comparable to full-atom values): 4242 Å² total; per-residue (Å²): 133,85,83,59,66,22,33,17,29,39,24,50,49,74,67,26,37,50,54,54,50,50,44,43,75,69,61,58,87,34,56,43,32,38,22,47,98,63,63,78,80,41,52,64,46,40,77,58,66,36,43,80,38,87,44,62,68,59,36,51,73,70,26,82,41,77,46,83,38,64,62,93,93,109

Nearest PDB structures (foldseek):
  6toe-assembly3_D  TM=9.200E-01  e=5.870E-04  Myxococcus stipitatus
  5a9r-assembly1_A  TM=8.897E-01  e=2.263E-03  Amycolatopsis orientalis
  3dxf-assembly2_B  TM=8.580E-01  e=3.393E-03  Homo sapiens
  8bk1-assembly3_D  TM=8.911E-01  e=6.663E-03  Amycolatopsis azurea
  7y8o-assembly1_B  TM=8.881E-01  e=1.308E-02  Streptomyces clavuligerus